Protein AF-W5SGA5-F1 (afdb_monomer)

Secondary structure (DSSP, 8-state):
-HHHHT-TT--HHHHHHHHHHHHHHHHHHHHHHHTHHHHSSTT--HHHHHHHH-TT-S--TTTHHHHHHHHHHHHHHHHHHHHHHHHHHHHHHHHHT-

Sequence (98 aa):
MTALEGKARLSSVLKAKVTVAKTSCESFSNELKTEHIDFGKEDAGDDNAKAALLVTNATKNKGVTELESLNTAVDKLLQCLQCFVAKDAHLKQQLKSL

InterPro domains:
  IPR001800 Lipoprotein, OspC-type [PF01441] (2-82)
  IPR036437 Outer surface protein C-like superfamily [G3DSA:1.20.120.240] (1-92)
  IPR036437 Outer surface protein C-like superfamily [SSF63515] (9-85)

Radius of gyration: 18.91 Å; Cα contacts (8 Å, |Δi|>4): 79; chains: 1; bounding box: 42×25×56 Å

Mean predicted aligned error: 4.28 Å

pLDDT: mean 94.04, std 4.56, range [77.19, 98.56]

Structure (mmCIF, N/CA/C/O backbone):
data_AF-W5SGA5-F1
#
_entry.id   AF-W5SGA5-F1
#
loop_
_atom_site.group_PDB
_atom_site.id
_atom_site.type_symbol
_atom_site.label_atom_id
_atom_site.label_alt_id
_atom_site.label_comp_id
_atom_site.label_asym_id
_atom_site.label_entity_id
_atom_site.label_seq_id
_atom_site.pdbx_PDB_ins_code
_atom_site.Cartn_x
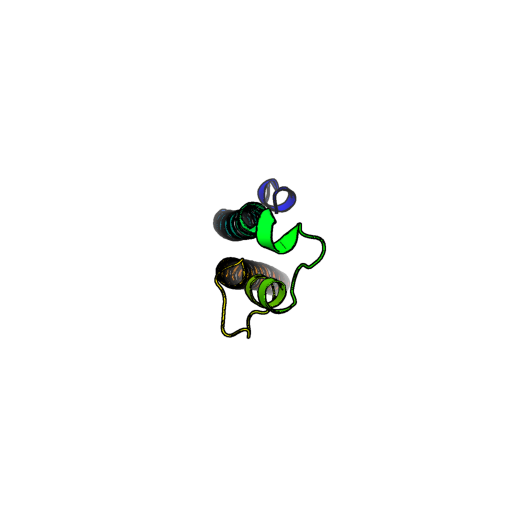_atom_site.Cartn_y
_atom_site.Cartn_z
_atom_site.occupancy
_atom_site.B_iso_or_equiv
_atom_site.auth_seq_id
_atom_site.auth_comp_id
_atom_site.auth_asym_id
_atom_site.auth_atom_id
_atom_site.pdbx_PDB_model_num
ATOM 1 N N . MET A 1 1 ? -3.813 8.157 2.107 1.00 83.12 1 MET A N 1
ATOM 2 C CA . MET A 1 1 ? -4.098 7.692 3.491 1.00 83.12 1 MET A CA 1
ATOM 3 C C . MET A 1 1 ? -4.354 8.815 4.504 1.00 83.12 1 MET A C 1
ATOM 5 O O . MET A 1 1 ? -4.860 8.531 5.584 1.00 83.12 1 MET A O 1
ATOM 9 N N . THR A 1 2 ? -4.110 10.083 4.159 1.00 85.81 2 THR A N 1
ATOM 10 C CA . THR A 1 2 ? -4.297 11.261 5.031 1.00 85.81 2 THR A CA 1
ATOM 11 C C . THR A 1 2 ? -5.681 11.357 5.682 1.00 85.81 2 THR A C 1
ATOM 13 O O . THR A 1 2 ? -5.792 11.660 6.865 1.00 85.81 2 THR A O 1
ATOM 16 N N 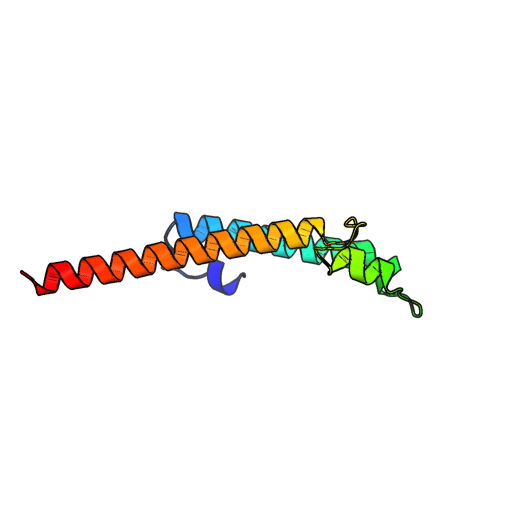. ALA A 1 3 ? -6.747 11.028 4.944 1.00 89.12 3 ALA A N 1
ATOM 17 C CA . ALA A 1 3 ? -8.108 11.049 5.482 1.00 89.12 3 ALA A CA 1
ATOM 18 C C . ALA A 1 3 ? -8.322 10.048 6.632 1.00 89.12 3 ALA A C 1
ATOM 20 O O . ALA A 1 3 ? -9.094 10.332 7.544 1.00 89.12 3 ALA A O 1
ATOM 21 N N . LEU A 1 4 ? -7.650 8.889 6.599 1.00 86.56 4 LEU A N 1
ATOM 22 C CA . LEU A 1 4 ? -7.700 7.911 7.687 1.00 86.56 4 LEU A CA 1
ATOM 23 C C . LEU A 1 4 ? -6.872 8.394 8.875 1.00 86.56 4 LEU A C 1
ATOM 25 O O . LEU A 1 4 ? -7.364 8.376 9.995 1.00 86.56 4 LEU A O 1
ATOM 29 N N . GLU A 1 5 ? -5.660 8.889 8.635 1.00 84.69 5 GLU A N 1
ATOM 30 C CA . GLU A 1 5 ? -4.768 9.397 9.685 1.00 84.69 5 GLU A CA 1
ATOM 31 C C . GLU A 1 5 ? -5.414 10.525 10.511 1.00 84.69 5 GLU A C 1
ATOM 33 O O . GLU A 1 5 ? -5.288 10.552 11.734 1.00 84.69 5 GLU A O 1
ATOM 38 N N . GLY A 1 6 ? -6.195 11.396 9.861 1.00 82.88 6 GLY A N 1
ATOM 39 C CA . GLY A 1 6 ? -6.929 12.491 10.502 1.00 82.88 6 GLY A CA 1
ATOM 40 C C . GLY A 1 6 ? -8.203 12.091 11.261 1.00 82.88 6 GLY A C 1
ATOM 41 O O . GLY A 1 6 ? -8.898 12.963 11.785 1.00 82.88 6 GLY A O 1
ATOM 42 N N . LYS A 1 7 ? -8.573 10.803 11.340 1.00 88.75 7 LYS A N 1
ATOM 43 C CA . LYS A 1 7 ? -9.788 10.385 12.062 1.00 88.75 7 LYS A CA 1
ATOM 44 C C . LYS A 1 7 ? -9.579 10.418 13.580 1.00 88.75 7 LYS A C 1
ATOM 46 O O . LYS A 1 7 ? -8.837 9.621 14.152 1.00 88.75 7 LYS A O 1
ATOM 51 N N . ALA A 1 8 ? -10.349 11.278 14.252 1.00 77.19 8 ALA A N 1
ATOM 52 C CA . ALA A 1 8 ? -10.276 11.512 15.698 1.00 77.19 8 ALA A CA 1
ATOM 53 C C . ALA A 1 8 ? -10.470 10.254 16.575 1.00 77.19 8 ALA A C 1
ATOM 55 O O . ALA A 1 8 ? -9.917 10.182 17.668 1.00 77.19 8 ALA A O 1
ATOM 56 N N . ARG A 1 9 ? -11.219 9.247 16.100 1.00 83.69 9 ARG A N 1
ATOM 57 C CA . ARG A 1 9 ? -11.598 8.046 16.875 1.00 83.69 9 ARG A CA 1
ATOM 58 C C . ARG A 1 9 ? -10.746 6.800 16.598 1.00 83.69 9 ARG A C 1
ATOM 60 O O . ARG A 1 9 ? -11.149 5.704 16.975 1.00 83.69 9 ARG A O 1
ATOM 67 N N . LEU A 1 10 ? -9.593 6.926 15.939 1.00 86.88 10 LEU A N 1
ATOM 68 C CA . LEU A 1 10 ? -8.692 5.781 15.772 1.00 86.88 10 LEU A CA 1
ATOM 69 C C . LEU A 1 10 ? -7.948 5.472 17.078 1.00 86.88 10 LEU A C 1
ATOM 71 O O . LEU A 1 10 ? -7.403 6.373 17.720 1.00 86.88 10 LEU A O 1
ATOM 75 N N . SER A 1 11 ? -7.877 4.188 17.435 1.00 89.88 11 SER A N 1
ATOM 76 C CA . SER A 1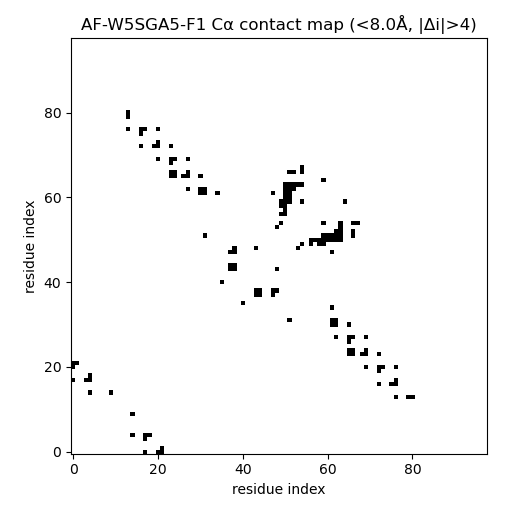 11 ? -7.000 3.714 18.510 1.00 89.88 11 SER A CA 1
ATOM 77 C C . SER A 1 11 ? -5.531 3.987 18.167 1.00 89.88 11 SER A C 1
ATOM 79 O O . SER A 1 11 ? -5.169 4.085 16.994 1.00 89.88 11 SER A O 1
ATOM 81 N N . SER A 1 12 ? -4.662 4.083 19.176 1.00 92.12 12 SER A N 1
ATOM 82 C CA . SER A 1 12 ? -3.217 4.289 18.970 1.00 92.12 12 SER A CA 1
ATOM 83 C C . SER A 1 12 ? -2.597 3.215 18.069 1.00 92.12 12 SER A C 1
ATOM 85 O O . SER A 1 12 ? -1.833 3.534 17.162 1.00 92.12 12 SER A O 1
ATOM 87 N N . VAL A 1 13 ? -2.994 1.953 18.263 1.00 93.06 13 VAL A N 1
ATOM 88 C CA . VAL A 1 13 ? -2.560 0.815 17.440 1.00 93.06 13 VAL A CA 1
ATOM 89 C C . VAL A 1 13 ? -2.951 1.012 15.977 1.00 93.06 13 VAL A C 1
ATOM 91 O O . VAL A 1 13 ? -2.122 0.841 15.084 1.00 93.06 13 VAL A O 1
ATOM 94 N N . LEU A 1 14 ? -4.202 1.399 15.721 1.00 93.38 14 LEU A N 1
ATOM 95 C CA . LEU A 1 14 ? -4.698 1.582 14.363 1.00 93.38 14 LEU A CA 1
ATOM 96 C C . LEU A 1 14 ? -4.063 2.807 13.691 1.00 93.38 14 LEU A C 1
ATOM 98 O O . LEU A 1 14 ? -3.697 2.730 12.521 1.00 93.38 14 LEU A O 1
ATOM 102 N N . LYS A 1 15 ? -3.841 3.897 14.442 1.00 93.31 15 LYS A N 1
ATOM 103 C CA . LYS A 1 15 ? -3.080 5.067 13.972 1.00 93.31 15 LYS A CA 1
ATOM 104 C C . LYS A 1 15 ? -1.673 4.677 13.530 1.00 93.31 15 LYS A C 1
ATOM 106 O O . LYS A 1 15 ? -1.289 5.014 12.419 1.00 93.31 15 LYS A O 1
ATOM 111 N N . ALA A 1 16 ? -0.949 3.901 14.338 1.00 95.56 16 ALA A N 1
ATOM 112 C CA . ALA A 1 16 ? 0.395 3.449 13.984 1.00 95.56 16 ALA A CA 1
ATOM 113 C C . ALA A 1 16 ? 0.411 2.638 12.675 1.00 95.56 16 ALA A C 1
ATOM 115 O O . ALA A 1 16 ? 1.280 2.845 11.832 1.00 95.56 16 ALA A O 1
ATOM 116 N N . LYS A 1 17 ? -0.571 1.749 12.460 1.00 96.81 17 LYS A N 1
ATOM 117 C CA . LYS A 1 17 ? -0.687 0.997 11.197 1.00 96.81 17 LYS A CA 1
ATOM 118 C C . LYS A 1 17 ? -1.019 1.894 10.003 1.00 96.81 17 LYS A C 1
ATOM 120 O O . LYS A 1 17 ? -0.448 1.695 8.935 1.00 96.81 17 LYS A O 1
ATOM 125 N N . VAL A 1 18 ? -1.890 2.890 10.184 1.00 96.50 18 VAL A N 1
ATOM 126 C CA . VAL A 1 18 ? -2.190 3.888 9.146 1.00 96.50 18 VAL A CA 1
ATOM 127 C C . VAL A 1 18 ? -0.947 4.705 8.791 1.00 96.50 18 VAL A C 1
ATOM 129 O O . VAL A 1 18 ? -0.690 4.893 7.607 1.00 96.50 18 VAL A O 1
ATOM 132 N N . THR A 1 19 ? -0.158 5.143 9.776 1.00 96.25 19 THR A N 1
ATOM 133 C CA . THR A 1 19 ? 1.095 5.874 9.535 1.00 96.25 19 THR A CA 1
ATOM 134 C C . THR A 1 19 ? 2.087 5.026 8.745 1.00 96.25 19 THR A C 1
ATOM 136 O O . THR A 1 19 ? 2.597 5.499 7.740 1.00 96.25 19 THR A O 1
ATOM 139 N N . VAL A 1 20 ? 2.299 3.758 9.118 1.00 97.62 20 VAL A N 1
ATOM 140 C CA . VAL A 1 20 ? 3.202 2.864 8.367 1.00 97.62 20 VAL A CA 1
ATOM 141 C C . VAL A 1 20 ? 2.745 2.702 6.915 1.00 97.62 20 VAL A C 1
ATOM 143 O O . VAL A 1 20 ? 3.542 2.894 6.003 1.00 97.62 20 VAL A O 1
ATOM 146 N N . ALA A 1 21 ? 1.462 2.412 6.682 1.00 98.12 21 ALA A N 1
ATOM 147 C CA . ALA A 1 21 ? 0.938 2.267 5.324 1.00 98.12 21 ALA A CA 1
ATOM 148 C C . ALA A 1 21 ? 1.001 3.585 4.526 1.00 98.12 21 ALA A C 1
ATOM 150 O O . ALA A 1 21 ? 1.286 3.569 3.329 1.00 98.12 21 ALA A O 1
ATOM 151 N N . LYS A 1 22 ? 0.804 4.737 5.185 1.00 97.12 22 LYS A N 1
ATOM 152 C CA . LYS A 1 22 ? 0.970 6.060 4.573 1.00 97.12 22 LYS A CA 1
ATOM 153 C C . LYS A 1 22 ? 2.419 6.290 4.150 1.00 97.12 22 LYS A C 1
ATOM 155 O O . LYS A 1 22 ? 2.638 6.643 2.998 1.00 97.12 22 LYS A O 1
ATOM 160 N N . THR A 1 23 ? 3.381 6.056 5.038 1.00 97.81 23 THR A N 1
ATOM 161 C CA . THR A 1 23 ? 4.807 6.215 4.736 1.00 97.81 23 THR A CA 1
ATOM 162 C C . THR A 1 23 ? 5.235 5.302 3.591 1.00 97.81 23 THR A C 1
ATOM 164 O O . THR A 1 23 ? 5.876 5.774 2.663 1.00 97.81 23 THR A O 1
ATOM 167 N N . SER A 1 24 ? 4.813 4.032 3.572 1.00 98.25 24 SER A N 1
ATOM 168 C CA . SER A 1 24 ? 5.102 3.139 2.439 1.00 98.25 24 SER A CA 1
ATOM 169 C C . SER A 1 24 ? 4.475 3.626 1.126 1.00 98.25 24 SER A C 1
ATOM 171 O O . SER A 1 24 ? 5.089 3.502 0.071 1.00 98.25 24 SER A O 1
ATOM 173 N N . CYS A 1 25 ? 3.281 4.225 1.175 1.00 97.88 25 CYS A N 1
ATOM 174 C CA . CYS A 1 25 ? 2.636 4.824 0.003 1.00 97.88 25 CYS A CA 1
ATOM 175 C C . CYS A 1 25 ? 3.402 6.052 -0.510 1.00 97.88 25 CYS A C 1
ATOM 177 O O . CYS A 1 25 ? 3.502 6.254 -1.720 1.00 97.88 25 CYS A O 1
ATOM 179 N N . GLU A 1 26 ? 3.926 6.875 0.397 1.00 98.00 26 GLU A N 1
ATOM 180 C CA . GLU A 1 26 ? 4.764 8.026 0.061 1.00 98.00 26 GLU A CA 1
ATOM 181 C C . GLU A 1 26 ? 6.100 7.575 -0.534 1.00 98.00 26 GLU A C 1
ATOM 183 O O . GLU A 1 26 ? 6.490 8.102 -1.571 1.00 98.00 26 GLU A O 1
ATOM 188 N N . SER A 1 27 ? 6.749 6.559 0.045 1.00 98.19 27 SER A N 1
ATOM 189 C CA . SER A 1 27 ? 7.962 5.949 -0.511 1.00 98.19 27 SER A CA 1
ATOM 190 C C . SER A 1 27 ? 7.735 5.431 -1.928 1.00 98.19 27 SER A C 1
ATOM 192 O O . SER A 1 27 ? 8.467 5.823 -2.829 1.00 98.19 27 SER A O 1
ATOM 194 N N . PHE A 1 28 ? 6.677 4.646 -2.155 1.00 98.38 28 PHE A N 1
ATOM 195 C CA . PHE A 1 28 ? 6.343 4.149 -3.491 1.00 98.38 28 PHE A CA 1
ATOM 196 C C . PHE A 1 28 ? 6.094 5.289 -4.487 1.00 98.38 28 PHE A C 1
ATOM 198 O O . PHE A 1 28 ? 6.655 5.301 -5.578 1.00 98.38 28 PHE A O 1
ATOM 205 N N . SER A 1 29 ? 5.300 6.297 -4.107 1.00 97.75 29 SER A N 1
ATOM 206 C CA . SER A 1 29 ? 5.051 7.446 -4.984 1.00 97.75 29 SER A CA 1
ATOM 207 C C . SER A 1 29 ? 6.314 8.260 -5.271 1.00 97.75 29 SER A C 1
ATOM 209 O O . SER A 1 29 ? 6.422 8.820 -6.360 1.00 97.75 29 SER A O 1
ATOM 211 N N . ASN A 1 30 ? 7.231 8.372 -4.311 1.00 98.12 30 ASN A N 1
ATOM 212 C CA . ASN A 1 30 ? 8.488 9.086 -4.497 1.00 98.12 30 ASN A CA 1
ATOM 213 C C . ASN A 1 30 ? 9.434 8.318 -5.416 1.00 98.12 30 ASN A C 1
ATOM 215 O O . ASN A 1 30 ? 10.021 8.941 -6.292 1.00 98.12 30 ASN A O 1
ATOM 219 N N . GLU A 1 31 ? 9.512 6.995 -5.287 1.00 97.38 31 GLU A N 1
ATOM 220 C CA . GLU A 1 31 ? 10.319 6.159 -6.177 1.00 97.38 31 GLU A CA 1
ATOM 221 C C . GLU A 1 31 ? 9.881 6.326 -7.637 1.00 97.38 31 GLU A C 1
ATOM 223 O O . GLU A 1 31 ? 10.685 6.679 -8.496 1.00 97.38 31 GLU A O 1
ATOM 228 N N . LEU A 1 32 ? 8.572 6.241 -7.905 1.00 96.69 32 LEU A N 1
ATOM 229 C CA . LEU A 1 32 ? 8.037 6.460 -9.254 1.00 96.69 32 LEU A CA 1
ATOM 230 C C . LEU A 1 32 ? 8.346 7.857 -9.818 1.00 96.69 32 LEU A C 1
ATOM 232 O O . LEU A 1 32 ? 8.464 8.020 -11.031 1.00 96.69 32 LEU A O 1
ATOM 236 N N . LYS A 1 33 ? 8.461 8.878 -8.958 1.00 96.31 33 LYS A N 1
ATOM 237 C CA . LYS A 1 33 ? 8.842 10.237 -9.376 1.00 96.31 33 LYS A CA 1
ATOM 238 C C . LYS A 1 33 ? 10.337 10.349 -9.654 1.00 96.31 33 LYS A C 1
ATOM 240 O O . LYS A 1 33 ? 10.718 11.050 -10.586 1.00 96.31 33 LYS A O 1
ATOM 245 N N . THR A 1 34 ? 11.182 9.697 -8.859 1.00 96.50 34 THR A N 1
ATOM 246 C CA . THR A 1 34 ? 12.634 9.671 -9.088 1.00 96.50 34 THR A CA 1
ATOM 247 C C . THR A 1 34 ? 12.938 9.051 -10.450 1.00 96.50 34 THR A C 1
ATOM 249 O O . THR A 1 34 ? 13.658 9.648 -11.249 1.00 96.50 34 THR A O 1
ATOM 252 N N . GLU A 1 35 ? 12.257 7.954 -10.776 1.00 95.88 35 GLU A N 1
ATOM 253 C CA . GLU A 1 35 ? 12.388 7.194 -12.025 1.00 95.88 35 GLU A CA 1
ATOM 254 C C . GLU A 1 35 ? 11.706 7.854 -13.251 1.00 95.88 35 GLU A C 1
ATOM 256 O O . GLU A 1 35 ? 11.505 7.221 -14.289 1.00 95.88 35 GLU A O 1
ATOM 261 N N . HIS A 1 36 ? 11.363 9.149 -13.180 1.00 93.62 36 HIS A N 1
ATOM 262 C CA . HIS A 1 36 ? 10.684 9.886 -14.258 1.00 93.62 36 HIS A CA 1
ATOM 263 C C . HIS A 1 36 ? 11.410 9.857 -15.611 1.00 93.62 36 HIS A C 1
ATOM 265 O O . HIS A 1 36 ? 10.758 10.013 -16.637 1.00 93.62 36 HIS A O 1
ATOM 271 N N . ILE A 1 37 ? 12.732 9.674 -15.639 1.00 94.06 37 ILE A N 1
ATOM 272 C CA . ILE A 1 37 ? 13.490 9.571 -16.895 1.00 94.06 37 ILE A CA 1
ATOM 273 C C . ILE A 1 37 ? 13.092 8.299 -17.652 1.00 94.06 37 ILE A C 1
ATOM 275 O O . ILE A 1 37 ? 12.911 8.326 -18.867 1.00 94.06 37 ILE A O 1
ATOM 279 N N . ASP A 1 38 ? 12.906 7.197 -16.927 1.00 94.88 38 ASP A N 1
ATOM 280 C CA . ASP A 1 38 ? 12.576 5.897 -17.502 1.00 94.88 38 ASP A CA 1
ATOM 281 C C . ASP A 1 38 ? 11.084 5.744 -17.826 1.00 94.88 38 ASP A C 1
ATOM 283 O O . ASP A 1 38 ? 10.737 4.993 -18.742 1.00 94.88 38 ASP A O 1
ATOM 287 N N . PHE A 1 39 ? 10.209 6.461 -17.109 1.00 94.25 39 PHE A N 1
ATOM 288 C CA . PHE A 1 39 ? 8.751 6.416 -17.301 1.00 94.25 39 PHE A CA 1
ATOM 289 C C . PHE A 1 39 ? 8.173 7.571 -18.124 1.00 94.25 39 PHE A C 1
ATOM 291 O O . PHE A 1 39 ? 7.106 7.427 -18.710 1.00 94.25 39 PHE A O 1
ATOM 298 N N . GLY A 1 40 ? 8.836 8.725 -18.141 1.00 92.94 40 GLY A N 1
ATOM 299 C CA . GLY A 1 40 ? 8.349 9.961 -18.761 1.00 92.94 40 GLY A CA 1
ATOM 300 C C . GLY A 1 40 ? 8.801 10.166 -20.206 1.00 92.94 40 GLY A C 1
ATOM 301 O O . GLY A 1 40 ? 8.590 11.244 -20.758 1.00 92.94 40 GLY A O 1
ATOM 302 N N . LYS A 1 41 ? 9.446 9.164 -20.806 1.00 94.38 41 LYS A N 1
ATOM 303 C CA . LYS A 1 41 ? 9.925 9.187 -22.191 1.00 94.38 41 LYS A CA 1
ATOM 304 C C . LYS A 1 41 ? 8.903 8.574 -23.155 1.00 94.38 41 LYS A C 1
ATOM 306 O O . LYS A 1 41 ? 8.100 7.732 -22.760 1.00 94.38 41 LYS A O 1
ATOM 311 N N . GLU A 1 42 ? 8.947 8.990 -24.421 1.00 94.19 42 GLU A N 1
ATOM 312 C CA . GLU A 1 42 ? 8.019 8.540 -25.477 1.00 94.19 42 GLU A CA 1
ATOM 313 C C . GLU A 1 42 ? 8.051 7.016 -25.682 1.00 94.19 42 GLU A C 1
ATOM 315 O O . GLU A 1 42 ? 7.025 6.395 -25.942 1.00 94.19 42 GLU A O 1
ATOM 320 N N . ASP A 1 43 ? 9.223 6.408 -25.495 1.00 92.88 43 ASP A N 1
ATOM 321 C CA . ASP A 1 43 ? 9.495 4.981 -25.657 1.00 92.88 43 ASP A CA 1
ATOM 322 C C . ASP A 1 43 ? 9.616 4.246 -24.305 1.00 92.88 43 ASP A C 1
ATOM 324 O O . ASP A 1 43 ? 10.461 3.360 -24.133 1.00 92.88 43 ASP A O 1
ATOM 328 N N . ALA A 1 44 ? 8.818 4.632 -23.301 1.00 93.31 44 ALA A N 1
ATOM 329 C CA . ALA A 1 44 ? 8.784 3.934 -22.016 1.00 93.31 44 ALA A CA 1
ATOM 330 C C . ALA A 1 44 ? 8.524 2.430 -22.233 1.00 93.31 44 ALA A C 1
ATOM 332 O O . ALA A 1 44 ? 7.539 2.032 -22.853 1.00 93.31 44 ALA A O 1
ATOM 333 N N . GLY A 1 45 ? 9.445 1.595 -21.749 1.00 94.69 45 GLY A N 1
ATOM 334 C CA . GLY A 1 45 ? 9.462 0.165 -22.052 1.00 94.69 45 GLY A CA 1
ATOM 335 C C . GLY A 1 45 ? 8.761 -0.699 -21.004 1.00 94.69 45 GLY A C 1
ATOM 336 O O . GLY A 1 45 ? 8.782 -0.399 -19.807 1.00 94.69 45 GLY A O 1
ATOM 337 N N . ASP A 1 46 ? 8.229 -1.836 -21.453 1.00 96.06 46 ASP A N 1
ATOM 338 C CA . ASP A 1 46 ? 7.562 -2.832 -20.607 1.00 96.06 46 ASP A CA 1
ATOM 339 C C . ASP A 1 46 ? 8.420 -3.296 -19.426 1.00 96.06 46 ASP A C 1
ATOM 341 O O . ASP A 1 46 ? 7.904 -3.499 -18.328 1.00 96.06 46 ASP A O 1
ATOM 345 N N . ASP A 1 47 ? 9.725 -3.477 -19.624 1.00 96.19 47 ASP A N 1
ATOM 346 C CA . ASP A 1 47 ? 10.616 -3.976 -18.572 1.00 96.19 47 ASP A CA 1
ATOM 347 C C . ASP A 1 47 ? 10.742 -2.987 -17.408 1.00 96.19 47 ASP A C 1
ATOM 349 O O . ASP A 1 47 ? 10.722 -3.398 -16.244 1.00 96.19 47 ASP A O 1
ATOM 353 N N . ASN A 1 48 ? 10.763 -1.683 -17.706 1.00 96.25 48 ASN A N 1
ATOM 354 C CA . ASN A 1 48 ? 10.738 -0.635 -16.688 1.00 96.25 48 ASN A CA 1
ATOM 355 C C . ASN A 1 48 ? 9.391 -0.631 -15.950 1.00 96.25 48 ASN A C 1
ATOM 357 O O . ASN A 1 48 ? 9.366 -0.603 -14.720 1.00 96.25 48 ASN A O 1
ATOM 361 N N . ALA A 1 49 ? 8.272 -0.726 -16.675 1.00 95.56 49 ALA A N 1
ATOM 362 C CA . ALA A 1 49 ? 6.941 -0.780 -16.067 1.00 95.56 49 ALA A CA 1
ATOM 363 C C . ALA A 1 49 ? 6.767 -2.011 -15.156 1.00 95.56 49 ALA A C 1
ATOM 365 O O . ALA A 1 49 ? 6.238 -1.907 -14.046 1.00 95.56 49 ALA A O 1
ATOM 366 N N . LYS A 1 50 ? 7.268 -3.180 -15.576 1.00 97.69 50 LYS A N 1
ATOM 367 C CA . LYS A 1 50 ? 7.267 -4.403 -14.759 1.00 97.69 50 LYS A CA 1
ATOM 368 C C . LYS A 1 50 ? 8.131 -4.246 -13.509 1.00 97.69 50 LYS A C 1
ATOM 370 O O . LYS A 1 50 ? 7.692 -4.654 -12.438 1.00 97.69 50 LYS A O 1
ATOM 375 N N . ALA A 1 51 ? 9.306 -3.622 -13.613 1.00 97.06 51 ALA A N 1
ATOM 376 C CA . ALA A 1 51 ? 10.183 -3.368 -12.466 1.00 97.06 51 ALA A CA 1
ATOM 377 C C . ALA A 1 51 ? 9.604 -2.390 -11.426 1.00 97.06 51 ALA A C 1
ATOM 379 O O . ALA A 1 51 ? 10.098 -2.332 -10.294 1.00 97.06 51 ALA A O 1
ATOM 380 N N . ALA A 1 52 ? 8.543 -1.669 -11.795 1.00 97.50 52 ALA A N 1
ATOM 381 C CA . ALA A 1 52 ? 7.811 -0.745 -10.940 1.00 97.50 52 ALA A CA 1
ATOM 382 C C . ALA A 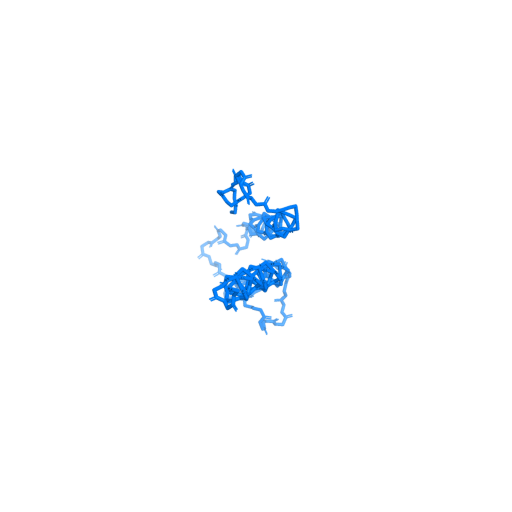1 52 ? 6.516 -1.327 -10.352 1.00 97.50 52 ALA A C 1
ATOM 384 O O . ALA A 1 52 ? 6.184 -1.048 -9.202 1.00 97.50 52 ALA A O 1
ATOM 385 N N . LEU A 1 53 ? 5.780 -2.135 -11.128 1.00 97.31 53 LEU A N 1
ATOM 386 C CA . LEU A 1 53 ? 4.395 -2.511 -10.807 1.00 97.31 53 LEU A CA 1
ATOM 387 C C . LEU A 1 53 ? 4.145 -4.020 -10.691 1.00 97.31 53 LEU A C 1
ATOM 389 O O . LEU A 1 53 ? 3.163 -4.427 -10.069 1.00 97.31 53 LEU A O 1
ATOM 393 N N . LEU A 1 54 ? 4.994 -4.867 -11.278 1.00 98.00 54 LEU A N 1
ATOM 394 C CA . LEU A 1 54 ? 4.777 -6.312 -11.301 1.00 98.00 54 LEU A CA 1
ATOM 395 C C . LEU A 1 54 ? 5.579 -6.992 -10.187 1.00 98.00 54 LEU A C 1
ATOM 397 O O . LEU A 1 54 ? 6.767 -7.265 -10.329 1.00 98.00 54 LEU A O 1
ATOM 401 N N . VAL A 1 55 ? 4.906 -7.343 -9.090 1.00 96.81 55 VAL A N 1
ATOM 402 C CA . VAL A 1 55 ? 5.533 -7.977 -7.909 1.00 96.81 55 VAL A CA 1
ATOM 403 C C . VAL A 1 55 ? 6.225 -9.316 -8.202 1.00 96.81 55 VAL A C 1
ATOM 405 O O . VAL A 1 55 ? 7.128 -9.729 -7.478 1.00 96.81 55 VAL A O 1
ATOM 408 N N . THR A 1 56 ? 5.834 -9.999 -9.278 1.00 97.00 56 THR A N 1
ATOM 409 C CA . THR A 1 56 ? 6.450 -11.257 -9.722 1.00 97.00 56 THR A CA 1
ATOM 410 C C . THR A 1 56 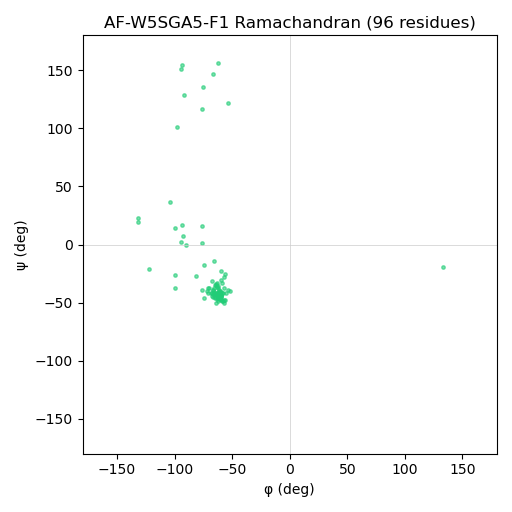? 7.606 -11.052 -10.703 1.00 97.00 56 THR A C 1
ATOM 412 O O . THR A 1 56 ? 8.206 -12.035 -11.135 1.00 97.00 56 THR A O 1
ATOM 415 N N . ASN A 1 57 ? 7.934 -9.807 -11.067 1.00 97.81 57 ASN A N 1
ATOM 416 C CA . ASN A 1 57 ? 9.047 -9.515 -11.961 1.00 97.81 57 ASN A CA 1
ATOM 417 C C . ASN A 1 57 ? 10.386 -9.868 -11.305 1.00 97.81 57 ASN A C 1
ATOM 419 O O . ASN A 1 57 ? 10.559 -9.715 -10.095 1.00 97.81 57 ASN A O 1
ATOM 423 N N . ALA A 1 58 ? 11.352 -10.301 -12.116 1.00 96.56 58 ALA A N 1
ATOM 424 C CA . ALA A 1 58 ? 12.693 -10.613 -11.629 1.00 96.56 58 ALA A CA 1
ATOM 425 C C . ALA A 1 58 ? 13.439 -9.348 -11.166 1.00 96.56 58 ALA A C 1
ATOM 427 O O . ALA A 1 58 ? 14.080 -9.346 -10.117 1.00 96.56 58 ALA A O 1
ATOM 428 N N . THR A 1 59 ? 13.316 -8.258 -11.927 1.00 96.75 59 THR A N 1
ATOM 429 C CA . THR A 1 59 ? 13.912 -6.955 -11.611 1.00 96.75 59 THR A CA 1
ATOM 430 C C . THR A 1 59 ? 12.915 -6.108 -10.821 1.00 96.75 59 THR A C 1
ATOM 432 O O . THR A 1 59 ? 11.773 -5.965 -11.247 1.00 96.75 59 THR A O 1
ATOM 435 N N . LYS A 1 60 ? 13.315 -5.542 -9.678 1.00 96.75 60 LYS A N 1
ATOM 436 C CA . LYS A 1 60 ? 12.394 -4.879 -8.724 1.00 96.75 60 LYS A CA 1
ATOM 437 C C . LYS A 1 60 ? 12.850 -3.492 -8.255 1.00 96.75 60 LYS A C 1
ATOM 439 O O . LYS A 1 60 ? 12.426 -3.008 -7.207 1.00 96.75 60 LYS A O 1
ATOM 444 N N . ASN A 1 61 ? 13.758 -2.878 -9.006 1.00 95.38 61 ASN A N 1
ATOM 445 C CA . ASN A 1 61 ? 14.519 -1.694 -8.605 1.00 95.38 61 ASN A CA 1
ATOM 446 C C . ASN A 1 61 ? 13.897 -0.358 -9.043 1.00 95.38 61 ASN A C 1
ATOM 448 O O . ASN A 1 61 ? 14.625 0.622 -9.100 1.00 95.38 61 ASN A O 1
ATOM 452 N N . LYS A 1 62 ? 12.612 -0.325 -9.420 1.00 96.75 62 LYS A N 1
ATOM 453 C CA . LYS A 1 62 ? 11.932 0.909 -9.859 1.00 96.75 62 LYS A CA 1
ATOM 454 C C . LYS A 1 62 ? 10.572 1.129 -9.194 1.00 96.75 62 LYS A C 1
ATOM 456 O O . LYS A 1 62 ? 9.688 1.760 -9.770 1.00 96.75 62 LYS A O 1
ATOM 461 N N . GLY A 1 63 ? 10.356 0.526 -8.026 1.00 97.38 63 GLY A N 1
ATOM 462 C CA . GLY A 1 63 ? 9.107 0.659 -7.274 1.00 97.38 63 GLY A CA 1
ATOM 463 C C . GLY A 1 63 ? 8.514 -0.648 -6.760 1.00 97.38 63 GLY A C 1
ATOM 464 O O . GLY A 1 63 ? 7.717 -0.605 -5.826 1.00 97.38 63 GLY A O 1
ATOM 465 N N . VAL A 1 64 ? 8.878 -1.820 -7.306 1.00 98.25 64 VAL A N 1
ATOM 466 C CA . VAL A 1 64 ? 8.302 -3.090 -6.812 1.00 98.25 64 VAL A CA 1
ATOM 467 C C . VAL A 1 64 ? 8.668 -3.343 -5.346 1.00 98.25 64 VAL A C 1
ATOM 469 O O . VAL A 1 64 ? 7.822 -3.816 -4.590 1.00 98.25 64 VAL A O 1
ATOM 472 N N . THR A 1 65 ? 9.881 -2.996 -4.917 1.00 97.44 65 THR A N 1
ATOM 473 C CA . THR A 1 65 ? 10.302 -3.152 -3.513 1.00 97.44 65 THR A CA 1
ATOM 474 C C . THR A 1 65 ? 9.419 -2.324 -2.563 1.00 97.44 65 THR A C 1
ATOM 476 O O . THR A 1 65 ? 8.954 -2.798 -1.517 1.00 97.44 65 THR A O 1
ATOM 479 N N . GLU A 1 66 ? 9.113 -1.088 -2.948 1.00 98.56 66 GLU A N 1
ATOM 480 C CA . GLU A 1 66 ? 8.243 -0.171 -2.217 1.00 98.56 66 GLU A CA 1
ATOM 481 C C . GLU A 1 66 ? 6.778 -0.624 -2.285 1.00 98.56 66 GLU A C 1
ATOM 483 O O . GLU A 1 66 ? 6.059 -0.537 -1.287 1.00 98.56 66 GLU A O 1
ATOM 488 N N . LEU A 1 67 ? 6.338 -1.162 -3.427 1.00 98.50 67 LEU A N 1
ATOM 489 C CA . LEU A 1 67 ? 4.998 -1.713 -3.620 1.00 98.50 67 LEU A CA 1
ATOM 490 C C . LEU A 1 67 ? 4.755 -2.946 -2.740 1.00 98.50 67 LEU A C 1
ATOM 492 O O . LEU A 1 67 ? 3.701 -3.058 -2.118 1.00 98.50 67 LEU A O 1
ATOM 496 N N . GLU A 1 68 ? 5.724 -3.856 -2.628 1.00 98.06 68 GLU A N 1
ATOM 497 C CA . GLU A 1 68 ? 5.654 -5.010 -1.719 1.00 98.06 68 GLU A CA 1
ATOM 498 C C . GLU A 1 68 ? 5.567 -4.571 -0.252 1.00 98.06 68 GLU A C 1
ATOM 500 O O . GLU A 1 68 ? 4.776 -5.112 0.534 1.00 98.06 68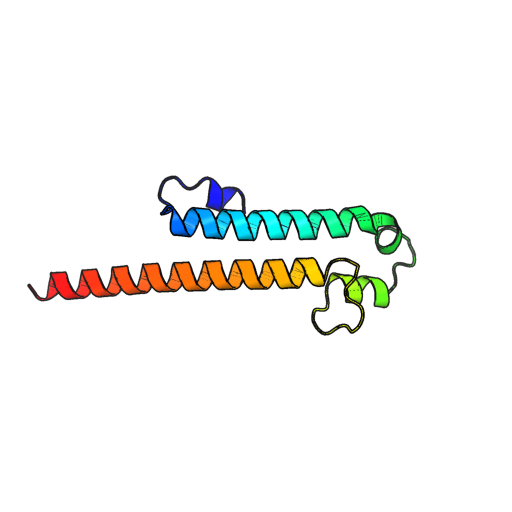 GLU A O 1
ATOM 505 N N . SER A 1 69 ? 6.334 -3.540 0.108 1.00 98.12 69 SER A N 1
ATOM 506 C CA . SER A 1 69 ? 6.285 -2.928 1.436 1.00 98.12 69 SER A CA 1
ATOM 5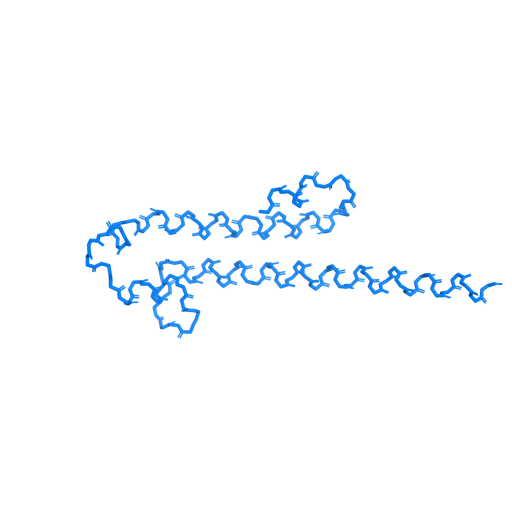07 C C . SER A 1 69 ? 4.920 -2.293 1.714 1.00 98.12 69 SER A C 1
ATOM 509 O O . SER A 1 69 ? 4.350 -2.495 2.791 1.00 98.12 69 SER A O 1
ATOM 511 N N . LEU A 1 70 ? 4.358 -1.582 0.732 1.00 98.44 70 LEU A N 1
ATOM 512 C CA . LEU A 1 70 ? 3.020 -1.002 0.806 1.00 98.44 70 LEU A CA 1
ATOM 513 C C . LEU A 1 70 ? 1.944 -2.083 0.954 1.00 98.44 70 LEU A C 1
ATOM 515 O O . LEU A 1 70 ? 1.125 -1.982 1.868 1.00 98.44 70 LEU A O 1
ATOM 519 N N . ASN A 1 71 ? 1.974 -3.136 0.133 1.00 98.19 71 ASN A N 1
ATOM 520 C CA . ASN A 1 71 ? 1.039 -4.262 0.226 1.00 98.19 71 ASN A CA 1
ATOM 521 C C . ASN A 1 71 ? 1.083 -4.894 1.621 1.00 98.19 71 ASN A C 1
ATOM 523 O O . ASN A 1 71 ? 0.058 -5.014 2.289 1.00 98.19 71 ASN A O 1
ATOM 527 N N . THR A 1 72 ? 2.286 -5.170 2.130 1.00 98.56 72 THR A N 1
ATOM 528 C CA . THR A 1 72 ? 2.475 -5.714 3.481 1.00 98.56 72 THR A CA 1
ATOM 529 C C . THR A 1 72 ? 1.906 -4.790 4.565 1.00 98.56 72 THR A C 1
ATOM 531 O O . THR A 1 72 ? 1.320 -5.251 5.551 1.00 98.56 72 THR A O 1
ATOM 534 N N . ALA A 1 73 ? 2.096 -3.475 4.433 1.00 98.50 73 ALA A N 1
ATOM 535 C CA . ALA A 1 73 ? 1.586 -2.504 5.394 1.00 98.50 73 ALA A CA 1
ATOM 536 C C . ALA A 1 73 ? 0.050 -2.421 5.372 1.00 98.50 73 ALA A C 1
ATOM 538 O O . ALA A 1 73 ? -0.577 -2.378 6.437 1.00 98.50 73 ALA A O 1
ATOM 539 N N . VAL A 1 74 ? -0.552 -2.442 4.181 1.00 98.00 74 VAL A N 1
ATOM 540 C CA . VAL A 1 74 ? -2.007 -2.433 3.976 1.00 98.00 74 VAL A CA 1
ATOM 541 C C . VAL A 1 74 ? -2.645 -3.721 4.497 1.00 98.00 74 VAL A C 1
ATOM 543 O O . VAL A 1 74 ? -3.638 -3.644 5.221 1.00 98.00 74 VAL A O 1
ATOM 546 N N . ASP A 1 75 ? -2.041 -4.883 4.251 1.00 98.44 75 ASP A N 1
ATOM 547 C CA . ASP A 1 75 ? -2.522 -6.168 4.772 1.00 98.44 75 ASP A CA 1
ATOM 548 C C . ASP A 1 75 ? -2.536 -6.184 6.301 1.00 98.44 75 ASP A C 1
ATOM 550 O O . ASP A 1 75 ? -3.533 -6.545 6.931 1.00 98.44 75 ASP A O 1
ATOM 554 N N . LYS A 1 76 ? -1.453 -5.714 6.931 1.00 98.06 76 LYS A N 1
ATOM 555 C CA . LYS A 1 76 ? -1.373 -5.596 8.396 1.00 98.06 76 LYS A CA 1
ATOM 556 C C . LYS A 1 76 ? -2.409 -4.618 8.951 1.00 98.06 76 LYS A C 1
ATOM 558 O O . LYS A 1 76 ? -2.935 -4.841 10.045 1.00 98.06 76 LYS A O 1
ATOM 563 N N . LEU A 1 77 ? -2.692 -3.529 8.235 1.00 96.75 77 LEU A N 1
ATOM 564 C CA . LEU A 1 77 ? -3.749 -2.588 8.601 1.00 96.75 77 LEU A CA 1
ATOM 565 C C . LEU A 1 77 ? -5.132 -3.253 8.523 1.00 96.75 77 LEU A C 1
ATOM 567 O O . LEU A 1 77 ? -5.912 -3.133 9.470 1.00 96.75 77 LEU A O 1
ATOM 571 N N . LEU A 1 78 ? -5.418 -3.988 7.446 1.00 96.81 78 LEU A N 1
ATOM 572 C CA . LEU A 1 78 ? -6.686 -4.691 7.250 1.00 96.81 78 LEU A CA 1
ATOM 573 C C . LEU A 1 78 ? -6.912 -5.771 8.315 1.00 96.81 78 LEU A C 1
ATOM 575 O O . LEU A 1 78 ? -7.972 -5.799 8.939 1.00 96.81 78 LEU A O 1
ATOM 579 N N . GLN A 1 79 ? -5.902 -6.597 8.591 1.00 96.94 79 GLN A N 1
ATOM 580 C CA . GLN A 1 79 ? -5.963 -7.611 9.649 1.00 96.94 79 GLN A CA 1
ATOM 581 C 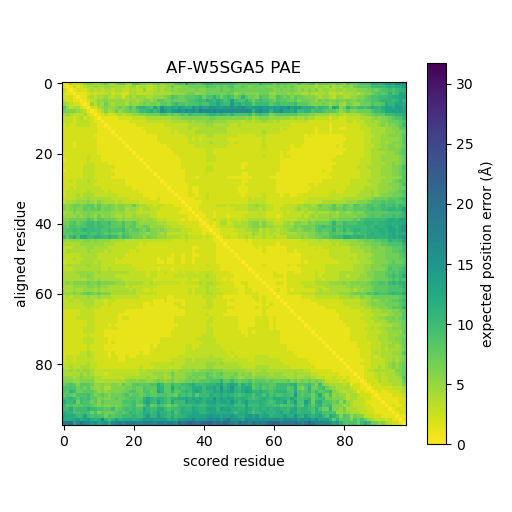C . GLN A 1 79 ? -6.245 -6.976 11.017 1.00 96.94 79 GLN A C 1
ATOM 583 O O . GLN A 1 79 ? -7.061 -7.472 11.795 1.00 96.94 79 GLN A O 1
ATOM 588 N N . CYS A 1 80 ? -5.610 -5.837 11.313 1.00 94.56 80 CYS A N 1
ATOM 589 C CA . CYS A 1 80 ? -5.859 -5.109 12.553 1.00 94.56 80 CYS A CA 1
ATOM 590 C C . CYS A 1 80 ? -7.321 -4.642 12.650 1.00 94.56 80 CYS A C 1
ATOM 592 O O . CYS A 1 80 ? -7.963 -4.857 13.679 1.00 94.56 80 CYS A O 1
ATOM 594 N N . LEU A 1 81 ? -7.867 -4.061 11.577 1.00 92.62 81 LEU A N 1
ATOM 595 C CA 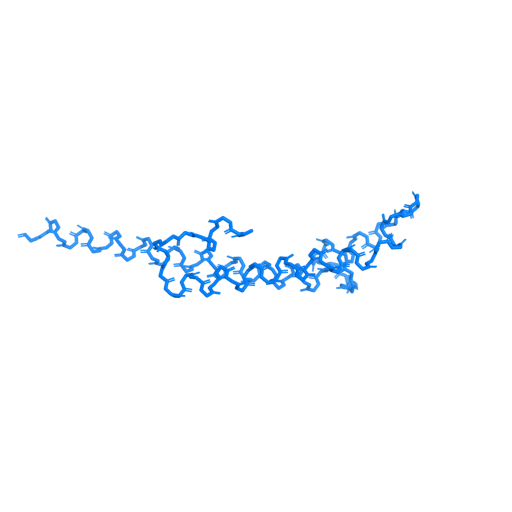. LEU A 1 81 ? -9.268 -3.632 11.509 1.00 92.62 81 LEU A CA 1
ATOM 596 C C . LEU A 1 81 ? -10.243 -4.798 11.706 1.00 92.62 81 LEU A C 1
ATOM 598 O O . LEU A 1 81 ? -11.177 -4.683 12.499 1.00 92.62 81 LEU A O 1
ATOM 602 N N . GLN A 1 82 ? -10.003 -5.928 11.041 1.00 94.75 82 GLN A N 1
ATOM 603 C CA . GLN A 1 82 ? -10.823 -7.133 11.179 1.00 94.75 82 GLN A CA 1
ATOM 604 C C . GLN A 1 82 ? -10.843 -7.639 12.629 1.00 94.75 82 GLN A C 1
ATOM 606 O O . GLN A 1 82 ? -11.915 -7.911 13.170 1.00 94.75 82 GLN A O 1
ATOM 611 N N . CYS A 1 83 ? -9.688 -7.670 13.302 1.00 90.94 83 CYS A N 1
ATOM 612 C CA . CYS A 1 83 ? -9.595 -8.024 14.721 1.00 90.94 83 CYS A CA 1
ATOM 613 C C . CYS A 1 83 ? -10.392 -7.072 15.629 1.00 90.94 83 CYS A C 1
ATOM 615 O O . CYS A 1 83 ? -11.026 -7.523 16.584 1.00 90.94 83 CYS A O 1
ATOM 617 N N . PHE A 1 84 ? -10.373 -5.762 15.357 1.00 88.44 84 PHE A N 1
ATOM 618 C CA . PHE A 1 84 ? -11.166 -4.786 16.117 1.00 88.44 84 PHE A CA 1
ATOM 619 C C . PHE A 1 84 ? -12.673 -5.011 15.943 1.00 88.44 84 PHE A C 1
ATOM 621 O O . PHE A 1 84 ? -13.402 -5.020 16.934 1.00 88.44 84 PHE A O 1
ATOM 628 N N . VAL A 1 85 ? -13.133 -5.240 14.709 1.00 88.69 85 VAL A N 1
ATOM 629 C CA . VAL A 1 85 ? -14.552 -5.497 14.409 1.00 88.69 85 VAL A CA 1
ATOM 630 C C . VAL A 1 85 ? -15.030 -6.804 15.048 1.00 88.69 85 VAL A C 1
ATOM 632 O O . VAL A 1 85 ? -16.100 -6.832 15.654 1.00 88.69 85 VAL A O 1
ATOM 635 N N . ALA A 1 86 ? -14.227 -7.871 14.987 1.00 91.38 86 ALA A N 1
ATOM 636 C CA . ALA A 1 86 ? -14.566 -9.153 15.605 1.00 91.38 86 ALA A CA 1
ATOM 637 C C . ALA A 1 86 ? -14.711 -9.046 17.135 1.00 91.38 86 ALA A C 1
ATOM 639 O O . ALA A 1 86 ? -15.658 -9.586 17.709 1.00 91.38 86 ALA A O 1
ATOM 640 N N . LYS A 1 87 ? -13.810 -8.307 17.800 1.00 88.12 87 LYS A N 1
ATOM 641 C CA . LYS A 1 87 ? -13.888 -8.064 19.251 1.00 88.12 87 LYS A CA 1
ATOM 642 C C . LYS A 1 87 ? -15.133 -7.267 19.644 1.00 88.12 87 LYS A C 1
ATOM 644 O O . LYS A 1 87 ? -15.782 -7.614 20.627 1.00 88.12 87 LYS A O 1
ATOM 649 N N . ASP A 1 88 ? -15.478 -6.233 18.877 1.00 87.00 88 ASP A N 1
ATOM 650 C CA . ASP A 1 88 ? -16.685 -5.428 19.111 1.00 87.00 88 ASP A CA 1
ATOM 651 C C . ASP A 1 88 ? -17.968 -6.266 18.965 1.00 87.00 88 ASP A C 1
ATOM 653 O O . ASP A 1 88 ? -18.862 -6.192 19.812 1.00 87.00 88 ASP A O 1
ATOM 657 N N . ALA A 1 89 ? -18.033 -7.128 17.945 1.00 87.50 89 ALA A N 1
ATOM 658 C CA . ALA A 1 89 ? -19.153 -8.046 17.749 1.00 87.50 89 ALA A CA 1
ATOM 659 C C . ALA A 1 89 ? -19.299 -9.046 18.910 1.00 87.50 89 ALA A C 1
ATOM 661 O O . ALA A 1 89 ? -20.408 -9.253 19.406 1.00 87.50 89 ALA A O 1
ATOM 662 N N . HIS A 1 90 ? -18.187 -9.625 19.379 1.00 87.62 90 HIS A N 1
ATOM 663 C CA . HIS A 1 90 ? -18.192 -10.555 20.510 1.00 87.62 90 HIS A CA 1
ATOM 664 C C . HIS A 1 90 ? -18.685 -9.889 21.804 1.00 87.62 90 HIS A C 1
ATOM 666 O O . HIS A 1 90 ? -19.570 -10.427 22.471 1.00 87.62 90 HIS A O 1
ATOM 672 N N . LEU A 1 91 ? -18.188 -8.687 22.119 1.00 87.31 91 LEU A N 1
ATOM 673 C CA . LEU A 1 91 ? -18.590 -7.943 23.318 1.00 87.31 91 LEU A CA 1
ATOM 674 C C . LEU A 1 91 ? -20.094 -7.624 23.319 1.00 87.31 91 LEU A C 1
ATOM 676 O O . LEU A 1 91 ? -20.771 -7.773 24.336 1.00 87.31 91 LEU A O 1
ATOM 680 N N . LYS A 1 92 ? -20.645 -7.240 22.161 1.00 89.50 92 LYS A N 1
ATOM 681 C CA . LYS A 1 92 ? -22.085 -6.984 22.002 1.00 89.50 92 LYS A CA 1
ATOM 682 C C . LYS A 1 92 ? -22.937 -8.234 22.214 1.00 89.50 92 LYS A C 1
ATOM 684 O O . LYS A 1 92 ? -24.053 -8.111 22.711 1.00 89.50 92 LYS A O 1
ATOM 689 N N . GLN A 1 93 ? -22.445 -9.416 21.838 1.00 91.44 93 GLN A N 1
ATOM 690 C CA . GLN A 1 93 ? -23.166 -10.670 22.058 1.00 91.44 93 GLN A CA 1
ATOM 691 C C . GLN A 1 93 ? -23.193 -11.055 23.543 1.00 91.44 93 GLN A C 1
ATOM 693 O O . GLN A 1 93 ? -24.248 -11.447 24.030 1.00 91.44 93 GLN A O 1
ATOM 698 N N . GLN A 1 94 ? -22.076 -10.890 24.264 1.00 90.62 94 GLN A N 1
ATOM 699 C CA . GLN A 1 94 ? -22.000 -11.180 25.704 1.00 90.62 94 GLN A CA 1
ATOM 700 C C . GLN A 1 94 ? -22.952 -10.301 26.529 1.00 90.62 94 GLN A C 1
ATOM 702 O O . GLN A 1 94 ? -23.592 -10.792 27.453 1.00 90.62 94 GLN A O 1
ATOM 707 N N . LEU A 1 95 ? -23.095 -9.018 26.173 1.00 89.44 95 LEU A N 1
ATOM 708 C CA . LEU A 1 95 ? -23.999 -8.098 26.874 1.00 89.44 95 LEU A CA 1
ATOM 709 C C . LEU A 1 95 ? -25.484 -8.450 26.683 1.00 89.44 95 LEU A C 1
ATOM 711 O O . LEU A 1 95 ? -26.280 -8.204 27.577 1.00 89.44 95 LEU A O 1
ATOM 715 N N . LYS A 1 96 ? -25.868 -9.028 25.537 1.00 93.88 96 LYS A N 1
ATOM 716 C CA . LYS A 1 96 ? -27.258 -9.448 25.271 1.00 93.88 96 LYS A CA 1
ATOM 717 C C . LYS A 1 96 ? -27.673 -10.713 26.026 1.00 93.88 96 LYS A C 1
ATOM 719 O O . LYS A 1 96 ? -28.861 -11.008 26.068 1.00 93.88 96 LYS A O 1
ATOM 724 N N . SER A 1 97 ? -26.711 -11.490 26.523 1.00 91.00 97 SER A N 1
ATOM 725 C CA . SER A 1 97 ? -26.953 -12.727 27.280 1.00 91.00 97 SER A CA 1
ATOM 726 C C . SER A 1 97 ? -26.967 -12.535 28.801 1.00 91.00 97 SER A C 1
ATOM 728 O O . SER A 1 97 ? -27.075 -13.527 29.518 1.00 91.00 97 SER A O 1
ATOM 730 N N . LEU A 1 98 ? -26.813 -11.293 29.275 1.00 85.44 98 LEU A N 1
ATOM 731 C CA . LEU A 1 98 ? -26.999 -10.888 30.672 1.00 85.44 98 LEU A CA 1
ATOM 732 C C . LEU A 1 98 ? -28.457 -10.480 30.903 1.00 85.44 98 LEU A C 1
ATOM 734 O O . LEU A 1 98 ? -28.970 -10.799 31.996 1.00 85.44 98 LEU A O 1
#

Organism: NCBI:txid1292392

Solvent-accessible surface area (backbone atoms only — not comparable to full-atom values): 5360 Å² total; per-residue (Å²): 100,66,76,63,67,69,43,88,85,58,53,71,72,56,44,54,34,44,50,51,26,36,51,27,48,48,50,25,56,48,41,50,57,71,45,36,73,62,64,71,40,98,79,50,47,68,68,59,51,32,13,28,69,36,81,86,43,91,54,42,89,48,23,18,59,33,44,54,50,23,51,55,31,46,50,55,36,50,54,51,51,53,54,52,52,53,52,55,54,51,54,57,55,58,62,74,75,110

Nearest PDB structures (foldseek):
  1yjg-assembly2_D  TM=9.633E-01  e=1.127E-04  Borrelia turicatae
  7uj6-assembly1_B  TM=9.249E-01  e=8.110E-04  Borreliella burgdorferi 297
  9bif-assembly3_M  TM=9.070E-01  e=1.536E-03  Borreliella burgdorferi B31
  1g5z-assembly1_A-2  TM=9.307E-01  e=2.443E-03  Borreliella burgdorferi
  1ggq-assembly1_A  TM=9.170E-01  e=2.908E-03  Borreliella burgdorferi B31

Foldseek 3Di:
DVVQLPDPPDDPVLNVLVVQLVVLVVVLVVLLVVCCVLVVDPCNDPLLVCLQPPLPDPHPRRRNVSVVSNVVSVVVSVVVVVVVVVVVVVVVVVVVVD